Protein AF-A0A7C4BYU4-F1 (afdb_monomer_lite)

Foldseek 3Di:
DDPPQWPKAWDPDDPPPKDFDDWDDPDPFWIWTWIAHPVRWIKIWIGGHPDDITIITTDDPPPVPPD

Structure (mmCIF, N/CA/C/O backbone):
data_AF-A0A7C4BYU4-F1
#
_entry.id   AF-A0A7C4BYU4-F1
#
loop_
_atom_site.group_PDB
_atom_site.id
_atom_site.type_symbol
_atom_site.label_atom_id
_atom_site.label_alt_id
_atom_site.label_comp_id
_atom_site.label_asym_id
_atom_site.label_entity_id
_atom_site.label_seq_id
_atom_site.pdbx_PDB_ins_code
_atom_site.Cartn_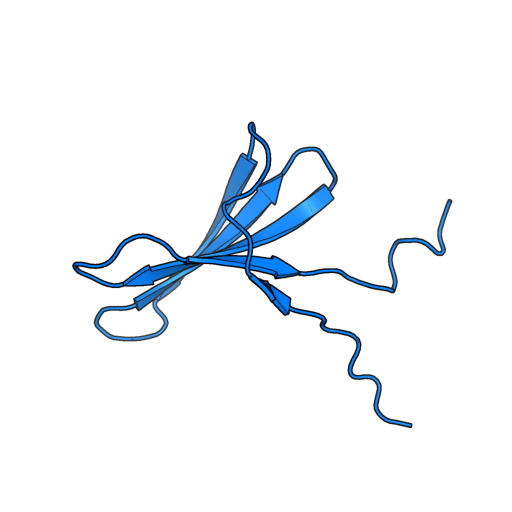x
_atom_site.Cartn_y
_atom_site.Cartn_z
_atom_site.occupancy
_atom_site.B_iso_or_equiv
_atom_site.auth_seq_id
_atom_site.auth_comp_id
_atom_site.auth_asym_id
_atom_site.auth_atom_id
_atom_site.pdbx_PDB_model_num
ATOM 1 N N . MET A 1 1 ? -13.609 -23.875 -11.687 1.00 38.16 1 MET A N 1
ATOM 2 C CA . MET A 1 1 ? -12.197 -23.440 -11.668 1.00 38.16 1 MET A CA 1
ATOM 3 C C . MET A 1 1 ? -12.182 -22.064 -11.023 1.00 38.16 1 MET A C 1
ATOM 5 O O . MET A 1 1 ? -12.725 -21.142 -11.620 1.00 38.16 1 MET A O 1
ATOM 9 N N . SER A 1 2 ? -11.733 -21.947 -9.771 1.00 32.50 2 SER A N 1
ATOM 10 C CA . SER A 1 2 ? -11.729 -20.660 -9.061 1.00 32.50 2 SER A CA 1
ATOM 11 C C . SER A 1 2 ? -10.704 -19.722 -9.694 1.00 32.50 2 SER A C 1
ATOM 13 O O . SER A 1 2 ? -9.509 -19.995 -9.637 1.00 32.50 2 SER A O 1
ATOM 15 N N . ARG A 1 3 ? -11.185 -18.628 -10.295 1.00 41.47 3 ARG A N 1
ATOM 16 C CA . ARG A 1 3 ? -10.398 -17.449 -10.682 1.00 41.47 3 ARG A CA 1
ATOM 17 C C . ARG A 1 3 ? -10.006 -16.668 -9.419 1.00 41.47 3 ARG A C 1
ATOM 19 O O . ARG A 1 3 ? -10.598 -15.635 -9.142 1.00 41.47 3 ARG A O 1
ATOM 26 N N . ASN A 1 4 ? -9.071 -17.183 -8.628 1.00 43.12 4 ASN A N 1
ATOM 27 C CA . ASN A 1 4 ? -8.529 -16.462 -7.473 1.00 43.12 4 ASN A CA 1
ATOM 28 C C . ASN A 1 4 ? -7.079 -16.082 -7.786 1.00 43.12 4 ASN A C 1
ATOM 30 O O . ASN A 1 4 ? -6.158 -16.740 -7.317 1.00 43.12 4 ASN A O 1
ATOM 34 N N . GLY A 1 5 ? -6.910 -15.080 -8.648 1.00 43.31 5 GLY A N 1
ATOM 35 C CA . GLY A 1 5 ? -5.614 -14.573 -9.111 1.00 43.31 5 GLY A CA 1
ATOM 36 C C . GLY A 1 5 ? -5.187 -13.274 -8.428 1.00 43.31 5 GLY A C 1
ATOM 37 O O . GLY A 1 5 ? -4.527 -12.468 -9.064 1.00 43.31 5 GLY A O 1
ATOM 38 N N . ASP A 1 6 ? -5.560 -13.062 -7.164 1.00 57.06 6 ASP A N 1
ATOM 39 C CA . ASP A 1 6 ? -5.148 -11.876 -6.405 1.00 57.06 6 ASP A CA 1
ATOM 40 C C . ASP A 1 6 ? -4.083 -12.291 -5.379 1.00 57.06 6 ASP A C 1
ATOM 42 O O . ASP A 1 6 ? -4.370 -12.516 -4.199 1.00 57.06 6 ASP A O 1
ATOM 46 N N . LEU A 1 7 ? -2.835 -12.459 -5.824 1.00 55.44 7 LEU A N 1
ATOM 47 C CA . LEU A 1 7 ? -1.706 -12.672 -4.914 1.00 55.44 7 LEU A CA 1
ATOM 48 C C . LEU A 1 7 ? -1.322 -11.327 -4.280 1.00 55.44 7 LEU A C 1
ATOM 50 O O . LEU A 1 7 ? -0.576 -10.536 -4.855 1.00 55.44 7 LEU A O 1
ATOM 54 N N . ILE A 1 8 ? -1.859 -11.071 -3.086 1.00 75.19 8 ILE A N 1
ATOM 55 C CA . ILE A 1 8 ? -1.498 -9.930 -2.238 1.00 75.19 8 ILE A CA 1
ATOM 56 C C . ILE A 1 8 ? -0.207 -10.284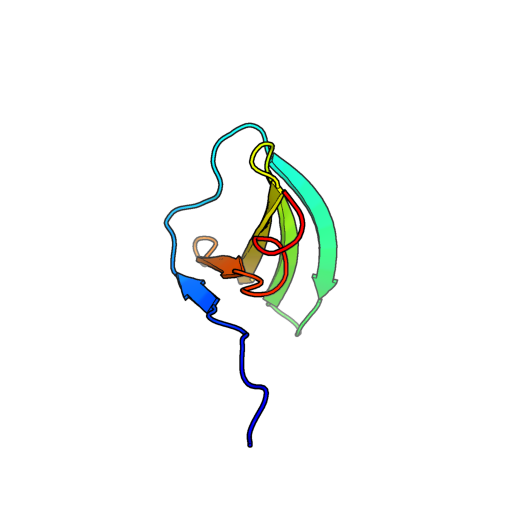 -1.482 1.00 75.19 8 ILE A C 1
ATOM 58 O O . ILE A 1 8 ? -0.225 -11.090 -0.551 1.00 75.19 8 ILE A O 1
ATOM 62 N N . GLU A 1 9 ? 0.921 -9.683 -1.860 1.00 85.00 9 GLU A N 1
ATOM 63 C CA . GLU A 1 9 ? 2.218 -9.889 -1.196 1.00 85.00 9 GLU A CA 1
ATOM 64 C C . GLU A 1 9 ? 2.531 -8.739 -0.236 1.00 85.00 9 GLU A C 1
ATOM 66 O O . GLU A 1 9 ? 2.426 -7.575 -0.614 1.00 85.00 9 GLU A O 1
ATOM 71 N N . ARG A 1 10 ? 2.968 -9.034 0.997 1.00 89.81 10 ARG A N 1
ATOM 72 C CA . ARG A 1 10 ? 3.439 -7.997 1.928 1.00 89.81 10 ARG A CA 1
ATOM 73 C C . ARG A 1 10 ? 4.849 -7.544 1.545 1.00 89.81 10 ARG A C 1
ATOM 75 O O . ARG A 1 10 ? 5.770 -8.353 1.531 1.00 89.81 10 ARG A O 1
ATOM 82 N N . VAL A 1 11 ? 5.024 -6.245 1.332 1.00 91.50 11 VAL A N 1
ATOM 83 C CA . VAL A 1 11 ? 6.294 -5.626 0.917 1.00 91.50 11 VAL A CA 1
ATOM 84 C C . VAL A 1 11 ? 6.713 -4.522 1.891 1.00 91.50 11 VAL A C 1
ATOM 86 O O . VAL A 1 11 ? 5.931 -4.102 2.744 1.00 91.50 11 VAL A O 1
ATOM 89 N N . ALA A 1 12 ? 7.955 -4.045 1.785 1.00 90.75 12 ALA A N 1
ATOM 90 C CA . ALA A 1 12 ? 8.426 -2.903 2.577 1.00 90.75 12 ALA A CA 1
ATOM 91 C C . ALA A 1 12 ? 7.793 -1.572 2.120 1.00 90.75 12 ALA A C 1
ATOM 93 O O . ALA A 1 12 ? 7.567 -0.681 2.934 1.00 90.75 12 ALA A O 1
ATOM 94 N N . GLY A 1 13 ? 7.490 -1.455 0.827 1.00 87.44 13 GLY A N 1
ATOM 95 C CA . GLY A 1 13 ? 6.895 -0.285 0.189 1.00 87.44 13 GLY A CA 1
ATOM 96 C C . GLY A 1 13 ? 7.110 -0.324 -1.329 1.00 87.44 13 GLY A C 1
ATOM 97 O O . GLY A 1 13 ? 7.882 -1.162 -1.802 1.00 87.44 13 GLY A O 1
ATOM 98 N N . PRO A 1 14 ? 6.428 0.538 -2.097 1.00 87.12 14 PRO A N 1
ATOM 99 C CA . PRO A 1 14 ? 6.657 0.685 -3.530 1.00 87.12 14 PRO A CA 1
ATOM 100 C C . PRO A 1 14 ? 8.037 1.297 -3.816 1.00 87.12 14 PRO A C 1
ATOM 102 O O . PRO A 1 14 ? 8.572 2.035 -2.978 1.00 87.12 14 PRO A O 1
ATOM 105 N N . PRO A 1 15 ? 8.608 1.058 -5.008 1.00 85.62 15 PRO A N 1
ATOM 106 C CA . PRO 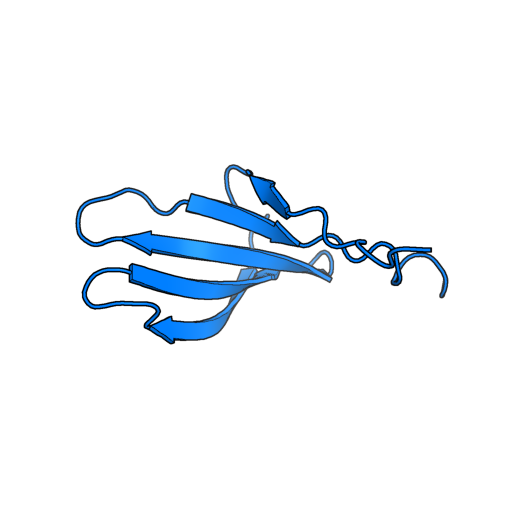A 1 15 ? 9.735 1.849 -5.477 1.00 85.62 15 PRO A CA 1
ATOM 107 C C . PRO A 1 15 ? 9.323 3.324 -5.607 1.00 85.62 15 PRO A C 1
ATOM 109 O O . PRO A 1 15 ? 8.206 3.648 -6.007 1.00 85.62 15 PRO A O 1
ATOM 112 N N . ALA A 1 16 ? 10.228 4.238 -5.255 1.00 84.81 16 ALA A N 1
ATOM 113 C CA . ALA A 1 16 ? 10.025 5.663 -5.495 1.00 84.81 16 ALA A CA 1
ATOM 114 C C . ALA A 1 16 ? 10.406 6.018 -6.950 1.00 84.81 16 ALA A C 1
ATOM 116 O O . ALA A 1 16 ? 11.418 5.512 -7.438 1.00 84.81 16 ALA A O 1
ATOM 117 N N . PRO A 1 17 ? 9.675 6.926 -7.623 1.00 89.31 17 PRO A N 1
ATOM 118 C CA . PRO A 1 17 ? 8.486 7.631 -7.144 1.00 89.31 17 PRO A CA 1
ATOM 119 C C . PRO A 1 17 ? 7.210 6.775 -7.234 1.00 89.31 17 PRO A C 1
ATOM 121 O O . PRO A 1 17 ? 7.044 5.970 -8.147 1.00 89.31 17 PRO A O 1
ATOM 124 N N . TYR A 1 18 ? 6.281 7.020 -6.311 1.00 90.62 18 TYR A N 1
ATOM 125 C CA . TYR A 1 18 ? 4.912 6.505 -6.348 1.00 90.62 18 TYR A CA 1
ATOM 126 C C . TYR A 1 18 ? 3.939 7.643 -6.042 1.00 90.62 18 TYR A C 1
ATOM 128 O O . TYR A 1 18 ? 4.317 8.646 -5.430 1.00 90.62 18 TYR A O 1
ATOM 136 N N . PHE A 1 19 ? 2.686 7.486 -6.450 1.00 92.00 19 PHE A N 1
ATOM 137 C CA . PHE A 1 19 ? 1.629 8.457 -6.191 1.00 92.00 19 PHE A CA 1
ATOM 138 C C . PHE A 1 19 ? 0.405 7.784 -5.578 1.00 92.00 19 PHE A C 1
ATOM 140 O O . PHE A 1 19 ? 0.068 6.645 -5.897 1.00 92.00 19 PHE A O 1
ATOM 147 N N . GLU A 1 20 ? -0.258 8.495 -4.667 1.00 94.31 20 GLU A N 1
ATOM 148 C CA . GLU A 1 20 ? -1.525 8.057 -4.083 1.00 94.31 20 GLU A CA 1
ATOM 149 C C . GLU A 1 20 ? -2.652 8.318 -5.082 1.00 94.31 20 GLU A C 1
ATOM 151 O O . GLU A 1 20 ? -2.891 9.459 -5.477 1.00 94.31 20 GLU A O 1
ATOM 156 N N . THR A 1 21 ? -3.358 7.266 -5.487 1.00 93.00 21 THR A N 1
ATOM 157 C CA . THR A 1 21 ? -4.465 7.362 -6.448 1.00 93.00 21 THR A CA 1
ATOM 158 C C . THR A 1 21 ? -5.811 7.446 -5.745 1.00 93.00 21 THR A C 1
ATOM 160 O O . THR A 1 21 ? -6.714 8.157 -6.192 1.00 93.00 21 THR A O 1
ATOM 163 N N . ARG A 1 22 ? -5.974 6.735 -4.623 1.00 93.88 22 ARG A N 1
ATOM 164 C CA . ARG A 1 22 ? -7.236 6.696 -3.880 1.00 93.88 22 ARG A CA 1
ATOM 165 C C . ARG A 1 22 ? -7.008 6.441 -2.401 1.00 93.88 22 ARG A C 1
ATOM 167 O O . ARG A 1 22 ? -6.258 5.552 -2.034 1.00 93.88 22 ARG A O 1
ATOM 174 N N . ARG A 1 23 ? -7.753 7.140 -1.546 1.00 95.88 23 ARG A N 1
ATOM 175 C CA . ARG A 1 23 ? -7.775 6.915 -0.096 1.00 95.88 23 ARG A CA 1
ATOM 176 C C . ARG A 1 23 ? -9.190 6.594 0.363 1.00 95.88 23 ARG A C 1
ATOM 178 O O . ARG A 1 23 ? -10.117 7.359 0.108 1.00 95.88 23 ARG A O 1
ATOM 185 N N . VAL A 1 24 ? -9.362 5.464 1.040 1.00 95.12 24 VAL A N 1
ATOM 186 C CA . VAL A 1 24 ? -10.653 4.982 1.540 1.00 95.12 24 VAL A CA 1
ATOM 187 C C . VAL A 1 24 ? -10.546 4.733 3.034 1.00 95.12 24 VAL A C 1
ATOM 189 O O . VAL A 1 24 ? -9.622 4.075 3.502 1.00 95.12 24 VAL A O 1
ATOM 192 N N . ARG A 1 25 ? -11.504 5.251 3.800 1.00 96.19 25 ARG A N 1
ATOM 193 C CA . ARG A 1 25 ? -11.637 4.909 5.215 1.00 96.19 25 ARG A CA 1
ATOM 194 C C . ARG A 1 25 ? -12.268 3.522 5.328 1.00 96.19 25 ARG A C 1
ATOM 196 O O . ARG A 1 25 ? -13.409 3.352 4.906 1.00 96.19 25 ARG A O 1
ATOM 203 N N . PHE A 1 26 ? -11.534 2.554 5.869 1.00 91.31 26 PHE A N 1
ATOM 204 C CA . PHE A 1 26 ? -12.031 1.190 6.068 1.00 91.31 26 PHE A CA 1
ATOM 205 C C . PHE A 1 26 ? -12.829 1.074 7.367 1.00 91.31 26 PHE A C 1
ATOM 207 O O . PHE A 1 26 ? -13.930 0.530 7.376 1.00 91.31 26 PHE A O 1
ATOM 214 N N . ASP A 1 27 ? -12.313 1.661 8.449 1.00 93.44 27 ASP A N 1
ATOM 215 C CA . ASP A 1 27 ? -12.997 1.723 9.740 1.00 93.44 27 ASP A CA 1
ATOM 216 C C . ASP A 1 27 ? -12.680 3.036 10.490 1.00 93.44 27 ASP A C 1
ATOM 218 O O . ASP A 1 27 ? -12.231 4.030 9.912 1.00 93.44 27 ASP A O 1
ATOM 222 N N . ARG A 1 28 ? -12.967 3.099 11.797 1.00 94.81 28 ARG A N 1
ATOM 223 C CA . ARG A 1 28 ? -12.737 4.314 12.590 1.00 94.81 28 ARG A CA 1
ATOM 224 C C . ARG A 1 28 ? -11.266 4.741 12.658 1.00 94.81 28 ARG A C 1
ATOM 226 O O . ARG A 1 28 ? -11.050 5.945 12.771 1.00 94.81 28 ARG A O 1
ATOM 233 N N . ARG A 1 29 ? -10.319 3.808 12.575 1.00 96.12 29 ARG A N 1
ATOM 234 C CA . ARG A 1 29 ? -8.872 3.994 12.775 1.00 96.12 29 ARG A CA 1
ATOM 235 C C . ARG A 1 29 ? -8.025 3.597 11.564 1.00 96.12 29 ARG A C 1
ATOM 237 O O . ARG A 1 29 ? -6.845 3.932 11.544 1.00 96.12 29 ARG A O 1
ATOM 244 N N . THR A 1 30 ? -8.615 2.924 10.579 1.00 96.06 30 THR A N 1
ATOM 245 C CA . THR A 1 30 ? -7.896 2.344 9.439 1.00 96.06 30 THR A CA 1
ATOM 246 C C . THR A 1 30 ? -8.251 3.025 8.118 1.00 96.06 30 THR A C 1
ATOM 248 O O . THR A 1 30 ? -9.430 3.172 7.772 1.00 96.06 30 THR A O 1
ATOM 251 N N . TYR A 1 31 ? -7.230 3.366 7.332 1.00 96.62 31 TYR A N 1
ATOM 252 C CA . TYR A 1 31 ? -7.349 3.768 5.931 1.00 96.62 31 TYR A CA 1
ATOM 253 C C . TYR A 1 31 ? -6.667 2.755 5.012 1.00 96.62 31 TYR A C 1
ATOM 255 O O . TYR A 1 31 ? -5.593 2.242 5.312 1.00 96.62 31 TYR A O 1
ATOM 263 N N . LEU A 1 32 ? -7.288 2.519 3.860 1.00 95.44 32 LEU A N 1
ATOM 264 C CA . LEU A 1 32 ? -6.688 1.837 2.721 1.00 95.44 32 LEU A CA 1
ATOM 265 C C . LEU A 1 32 ? -6.344 2.897 1.680 1.00 95.44 32 LEU A C 1
ATOM 267 O O . LEU A 1 32 ? -7.226 3.622 1.212 1.00 95.44 32 LEU A O 1
ATOM 271 N N . VAL A 1 33 ? -5.069 2.999 1.334 1.00 95.38 33 VAL A N 1
ATOM 272 C CA . VAL A 1 33 ? -4.575 3.913 0.308 1.00 95.38 33 VAL A CA 1
ATOM 273 C C . VAL A 1 33 ? -4.075 3.083 -0.862 1.00 95.38 33 VAL A C 1
ATOM 275 O O . VAL A 1 33 ? -3.205 2.236 -0.695 1.00 95.38 33 VAL A O 1
ATOM 278 N N . VAL A 1 34 ? -4.653 3.304 -2.035 1.00 93.25 34 VAL A N 1
ATOM 279 C CA . VAL A 1 34 ? -4.169 2.752 -3.295 1.00 93.25 34 VAL A CA 1
ATOM 280 C C . VAL A 1 34 ? -3.071 3.675 -3.804 1.00 93.25 34 VAL A C 1
ATOM 282 O O . VAL A 1 34 ? -3.272 4.888 -3.912 1.00 93.25 34 VAL A O 1
ATOM 285 N N . CYS A 1 35 ? -1.920 3.092 -4.098 1.00 92.94 35 CYS A N 1
ATOM 286 C CA . CYS A 1 35 ? -0.751 3.758 -4.639 1.00 92.94 35 CYS A CA 1
ATOM 287 C C . CYS A 1 35 ? -0.346 3.073 -5.941 1.00 92.94 35 CYS A C 1
ATOM 289 O O . CYS A 1 35 ? -0.419 1.852 -6.053 1.00 92.94 35 CYS A O 1
ATOM 291 N N . GLU A 1 36 ? 0.127 3.855 -6.897 1.00 90.94 36 GLU A N 1
ATOM 292 C CA . GLU A 1 36 ? 0.672 3.354 -8.155 1.00 90.94 36 GLU A CA 1
ATOM 293 C C . GLU A 1 36 ? 2.119 3.832 -8.279 1.00 90.94 36 GLU A C 1
ATOM 295 O O . GLU A 1 36 ? 2.443 4.979 -7.946 1.00 90.94 36 GLU A O 1
ATOM 300 N N . ALA A 1 37 ? 3.005 2.922 -8.671 1.00 87.88 37 ALA A N 1
ATOM 301 C CA . ALA A 1 37 ? 4.419 3.202 -8.873 1.00 87.88 37 ALA A CA 1
ATOM 302 C C . ALA A 1 37 ? 4.774 3.171 -10.366 1.00 87.88 37 ALA A C 1
ATOM 304 O O . ALA A 1 37 ? 4.021 2.670 -11.199 1.00 87.88 37 ALA A O 1
ATOM 305 N N . ALA A 1 38 ? 5.936 3.730 -10.713 1.00 81.56 38 ALA A N 1
ATOM 306 C CA . ALA A 1 38 ? 6.371 3.881 -12.106 1.00 81.56 38 ALA A CA 1
ATOM 307 C C . ALA A 1 38 ? 6.572 2.553 -12.867 1.00 81.56 38 ALA A C 1
ATOM 309 O O . ALA A 1 38 ? 6.668 2.558 -14.091 1.00 81.56 38 ALA A O 1
ATOM 310 N N . ASP A 1 39 ? 6.643 1.424 -12.162 1.00 80.38 39 ASP A N 1
ATOM 311 C CA . ASP A 1 39 ? 6.736 0.074 -12.725 1.00 80.38 39 ASP A CA 1
ATOM 312 C C . ASP A 1 39 ? 5.366 -0.534 -13.073 1.00 80.38 39 ASP A C 1
ATOM 314 O O . ASP A 1 39 ? 5.273 -1.730 -13.344 1.00 80.38 39 ASP A O 1
ATOM 318 N N . ASN A 1 40 ? 4.306 0.283 -13.076 1.00 73.56 40 ASN A N 1
ATOM 319 C CA . ASN A 1 40 ? 2.909 -0.139 -13.195 1.00 73.56 40 ASN A CA 1
ATOM 320 C C . ASN A 1 40 ? 2.467 -1.087 -12.061 1.00 73.56 40 ASN A C 1
ATOM 322 O O . ASN A 1 40 ? 1.454 -1.778 -12.181 1.00 73.56 40 ASN A O 1
ATOM 326 N N . GLY A 1 41 ? 3.209 -1.131 -10.949 1.00 84.69 41 GLY A N 1
ATOM 327 C CA . GLY A 1 41 ? 2.818 -1.859 -9.754 1.00 84.69 41 GLY A CA 1
ATOM 328 C C . GLY A 1 41 ? 1.693 -1.139 -9.012 1.00 84.69 41 GLY A C 1
ATOM 329 O O . GLY A 1 41 ? 1.795 0.050 -8.694 1.00 84.69 41 GLY A O 1
ATOM 330 N N . CYS A 1 42 ? 0.626 -1.873 -8.694 1.00 89.44 42 CYS A N 1
ATOM 331 C CA . CYS A 1 42 ? -0.447 -1.398 -7.825 1.00 89.44 42 CYS A CA 1
ATOM 332 C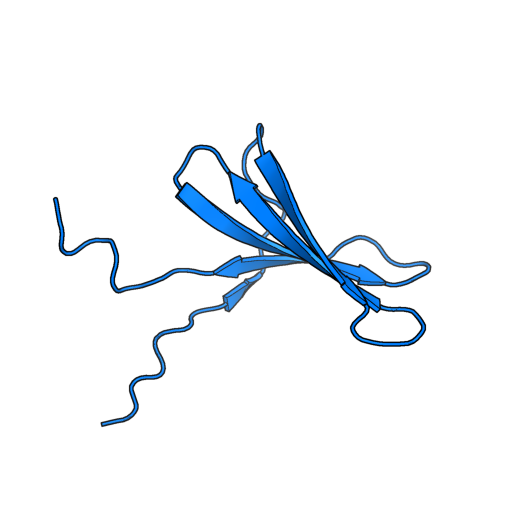 C . CYS A 1 42 ? -0.171 -1.832 -6.384 1.00 89.44 42 CYS A C 1
ATOM 334 O O . CYS A 1 42 ? -0.029 -3.021 -6.093 1.00 89.44 42 CYS A O 1
ATOM 336 N N . TYR A 1 43 ? -0.112 -0.873 -5.466 1.00 91.50 43 TYR A N 1
ATOM 337 C CA . TYR A 1 43 ? 0.196 -1.104 -4.062 1.00 91.50 43 TYR A CA 1
ATOM 338 C C . TYR A 1 43 ? -0.939 -0.616 -3.169 1.00 91.50 43 TYR A C 1
ATOM 340 O O . TYR A 1 43 ? -1.539 0.428 -3.408 1.00 91.50 43 TYR A O 1
ATOM 348 N N . ILE A 1 44 ? -1.196 -1.339 -2.085 1.00 93.31 44 ILE A N 1
ATOM 349 C CA . ILE A 1 44 ? -2.107 -0.924 -1.024 1.00 93.31 44 ILE A CA 1
ATOM 350 C C . ILE A 1 44 ? -1.289 -0.598 0.220 1.00 93.31 44 ILE A C 1
ATOM 352 O O . ILE A 1 44 ? -0.616 -1.468 0.775 1.00 93.31 44 ILE A O 1
ATOM 356 N N . ARG A 1 45 ? -1.374 0.648 0.685 1.00 95.31 45 ARG A N 1
ATOM 357 C CA . ARG A 1 45 ? -0.901 1.070 2.005 1.00 95.31 45 ARG A CA 1
ATOM 358 C C . ARG A 1 45 ? -2.058 1.015 2.992 1.00 95.31 45 ARG A C 1
ATOM 360 O O . ARG A 1 45 ? -3.061 1.704 2.827 1.00 95.31 45 ARG A O 1
ATOM 367 N N . VAL A 1 46 ? -1.909 0.206 4.029 1.00 95.81 46 VAL A N 1
ATOM 368 C CA . VAL A 1 46 ? -2.814 0.172 5.176 1.00 95.81 46 VAL A CA 1
ATOM 369 C C . VAL A 1 46 ? -2.237 1.086 6.246 1.00 95.81 46 VAL A C 1
ATOM 371 O O . VAL A 1 46 ? -1.150 0.827 6.762 1.00 95.81 46 VAL A O 1
ATOM 374 N N . GLU A 1 47 ? -2.959 2.156 6.557 1.00 96.00 47 GLU A N 1
ATOM 375 C CA . GLU A 1 47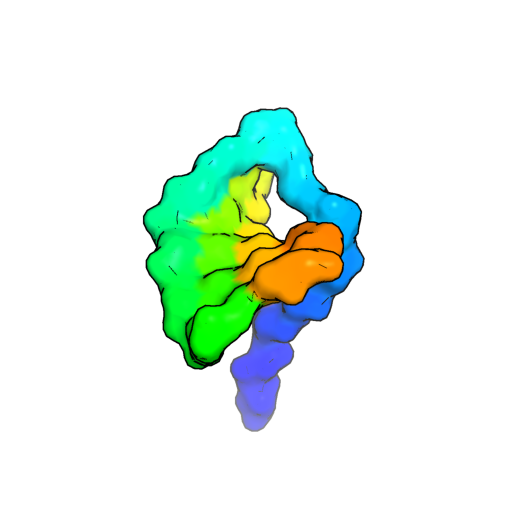 ? -2.622 3.085 7.634 1.00 96.00 47 GLU A CA 1
ATOM 376 C C . GLU A 1 47 ? -3.560 2.859 8.810 1.00 96.00 47 GLU A C 1
ATOM 378 O O . GLU A 1 47 ? -4.772 3.027 8.672 1.00 96.00 47 GLU A O 1
ATOM 383 N N . GLU A 1 48 ? -3.000 2.531 9.966 1.00 96.31 48 GLU A N 1
ATOM 384 C CA . GLU A 1 48 ? -3.732 2.419 11.224 1.00 96.31 48 GLU A CA 1
ATOM 385 C C . GLU A 1 48 ? -3.240 3.484 12.198 1.00 96.31 48 GLU A C 1
ATOM 387 O O . GLU A 1 48 ? -2.042 3.744 12.313 1.00 96.31 48 GLU A O 1
ATOM 392 N N . GLU A 1 49 ? -4.171 4.104 12.916 1.00 93.75 49 GLU A N 1
ATOM 393 C CA . GLU A 1 49 ? -3.851 5.097 13.938 1.00 93.75 49 GLU A CA 1
ATOM 394 C C . GLU A 1 49 ? -2.889 4.521 14.996 1.00 93.75 49 GLU A C 1
ATOM 396 O O . GLU A 1 49 ? -3.235 3.591 15.727 1.00 93.75 49 GLU A O 1
ATOM 401 N N . GLY A 1 50 ? -1.683 5.091 15.083 1.00 94.69 50 GLY A N 1
ATOM 402 C CA . GLY A 1 50 ? -0.650 4.681 16.040 1.00 94.69 50 GLY A CA 1
ATOM 403 C C . GLY A 1 50 ? 0.229 3.504 15.601 1.00 94.69 50 GLY A C 1
ATOM 404 O O . GLY A 1 50 ? 0.996 3.010 16.425 1.00 94.69 50 GLY A O 1
ATOM 405 N N . ALA A 1 51 ? 0.144 3.060 14.343 1.00 92.69 51 ALA A N 1
ATOM 406 C CA . ALA A 1 51 ? 0.992 2.005 13.793 1.00 92.69 51 ALA A CA 1
ATOM 407 C C . ALA A 1 51 ? 1.746 2.464 12.538 1.00 92.69 51 ALA A C 1
ATOM 409 O O . ALA A 1 51 ? 1.298 3.350 11.807 1.00 92.69 51 ALA A O 1
ATOM 410 N N . ASP A 1 52 ? 2.877 1.813 12.267 1.00 93.50 52 ASP A N 1
ATOM 411 C CA . ASP A 1 52 ? 3.587 1.997 11.006 1.00 93.50 52 ASP A CA 1
ATOM 412 C C . ASP A 1 52 ? 2.747 1.484 9.825 1.00 93.50 52 ASP A C 1
ATOM 414 O O . ASP A 1 52 ? 2.067 0.454 9.938 1.00 93.50 52 ASP A O 1
ATOM 418 N N . PRO A 1 53 ? 2.804 2.162 8.666 1.00 93.19 53 PRO A N 1
ATOM 419 C CA . PRO A 1 53 ? 2.055 1.754 7.492 1.00 93.19 53 PRO A CA 1
ATOM 420 C C . PRO A 1 53 ? 2.498 0.373 7.003 1.00 93.19 53 PRO A C 1
ATOM 422 O O . PRO A 1 53 ? 3.688 0.064 6.902 1.00 93.19 53 PRO A O 1
ATOM 425 N N . ARG A 1 54 ? 1.521 -0.458 6.640 1.00 94.75 54 ARG A N 1
ATOM 426 C CA . ARG A 1 54 ? 1.756 -1.789 6.068 1.00 94.75 54 ARG A CA 1
ATOM 427 C C . ARG A 1 54 ? 1.499 -1.744 4.572 1.00 94.75 54 ARG A C 1
ATOM 429 O O . ARG A 1 54 ? 0.466 -1.236 4.149 1.00 94.75 54 ARG A O 1
ATOM 436 N N . TRP A 1 55 ? 2.410 -2.298 3.783 1.00 94.44 55 TRP A N 1
ATOM 437 C CA . TRP A 1 55 ? 2.324 -2.259 2.329 1.00 94.44 55 TRP A CA 1
ATOM 438 C C . TRP A 1 55 ? 2.072 -3.632 1.734 1.00 94.44 55 TRP A C 1
ATOM 440 O O . TRP A 1 55 ? 2.648 -4.633 2.172 1.00 94.44 55 TRP A O 1
ATOM 450 N N . TYR A 1 56 ? 1.241 -3.648 0.701 1.00 91.75 56 TYR A N 1
ATOM 451 C CA . TYR A 1 56 ? 0.906 -4.843 -0.048 1.00 91.75 56 TYR A CA 1
ATOM 452 C C . TYR A 1 56 ? 0.989 -4.567 -1.545 1.00 91.75 56 TYR A C 1
ATOM 454 O O . TYR A 1 56 ? 0.466 -3.557 -2.001 1.00 91.75 56 TYR A O 1
ATOM 462 N N . LEU A 1 57 ? 1.637 -5.448 -2.299 1.00 89.69 57 LEU A N 1
ATOM 463 C CA . LEU A 1 57 ? 1.654 -5.425 -3.758 1.00 89.69 57 LEU A CA 1
ATOM 464 C C . LEU A 1 57 ? 0.487 -6.266 -4.275 1.00 89.69 57 LEU A C 1
ATOM 466 O O . LEU A 1 57 ? 0.330 -7.423 -3.879 1.00 89.69 57 LEU A O 1
ATOM 470 N N . PHE A 1 58 ? -0.304 -5.685 -5.168 1.00 82.00 58 PHE A N 1
ATOM 471 C CA . PHE A 1 58 ? -1.319 -6.386 -5.935 1.00 82.00 58 PHE A CA 1
ATOM 472 C C . PHE A 1 58 ? -0.723 -6.785 -7.288 1.00 82.00 58 PHE A C 1
ATOM 474 O O . PHE A 1 58 ? -0.478 -5.929 -8.139 1.00 82.00 58 PHE A O 1
ATOM 481 N N . ARG A 1 59 ? -0.450 -8.081 -7.472 1.00 70.81 59 ARG A N 1
ATOM 482 C CA . ARG A 1 59 ? 0.004 -8.624 -8.758 1.00 70.81 59 ARG A CA 1
ATOM 483 C C . ARG A 1 59 ? -1.209 -9.102 -9.543 1.00 70.81 59 ARG A C 1
ATOM 485 O O . ARG A 1 59 ? -1.827 -10.087 -9.156 1.00 70.81 59 ARG A O 1
ATOM 492 N N . ASP A 1 60 ? -1.518 -8.424 -10.640 1.00 64.56 60 ASP A N 1
ATOM 493 C CA . ASP A 1 60 ? -2.441 -8.958 -11.636 1.00 64.56 60 ASP A CA 1
ATOM 494 C C . ASP A 1 60 ? -1.675 -9.945 -12.531 1.00 64.56 60 ASP A C 1
ATOM 496 O O . ASP A 1 60 ? -0.815 -9.552 -13.321 1.00 64.56 60 ASP A O 1
ATOM 500 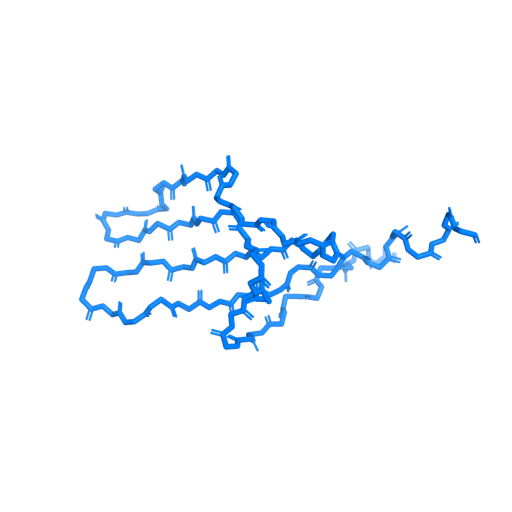N N . GLU A 1 61 ? -1.965 -11.243 -12.416 1.00 54.53 61 GLU A N 1
ATOM 501 C CA . GLU A 1 61 ? -1.425 -12.256 -13.339 1.00 54.53 61 GLU A CA 1
ATOM 502 C C . GLU A 1 61 ? -1.969 -12.091 -14.780 1.00 54.53 61 GLU A C 1
ATOM 504 O O . GLU A 1 61 ? -1.520 -12.780 -15.696 1.00 54.53 61 GLU A O 1
ATOM 509 N N . GLY A 1 62 ? -2.910 -11.165 -15.015 1.00 48.03 62 GLY A N 1
ATOM 510 C CA . GLY A 1 62 ? -3.513 -10.879 -16.316 1.00 48.03 62 GLY A CA 1
ATOM 511 C C . GLY A 1 62 ? -2.766 -9.884 -17.212 1.00 48.03 62 GLY A C 1
ATOM 512 O O . GLY A 1 62 ? -3.034 -9.855 -18.415 1.00 48.03 62 GLY A O 1
ATOM 513 N N . SER A 1 63 ? -1.825 -9.086 -16.694 1.00 46.03 63 SER A N 1
ATOM 514 C CA . SER A 1 63 ? -1.223 -7.987 -17.478 1.00 46.03 63 SER A CA 1
ATOM 515 C C . SER A 1 63 ? 0.024 -8.387 -18.282 1.00 46.03 63 SER A C 1
ATOM 517 O O . SER A 1 63 ? 0.404 -7.689 -19.220 1.00 46.03 63 SER A O 1
ATOM 519 N N . ALA A 1 64 ? 0.648 -9.528 -17.968 1.00 44.44 64 ALA A N 1
ATOM 520 C CA . ALA A 1 64 ? 1.825 -10.036 -18.686 1.00 44.44 64 ALA A CA 1
ATOM 521 C C . ALA A 1 64 ? 1.491 -10.714 -20.035 1.00 44.44 64 ALA A C 1
ATOM 523 O O . ALA A 1 64 ? 2.396 -11.128 -20.753 1.00 44.44 64 ALA A O 1
ATOM 524 N N . ALA A 1 65 ? 0.208 -10.836 -20.396 1.00 37.19 65 ALA A N 1
ATOM 525 C CA . ALA A 1 65 ? -0.247 -11.503 -21.621 1.00 37.19 65 ALA A CA 1
ATOM 526 C C . ALA A 1 65 ? -0.481 -10.554 -22.819 1.00 37.19 65 ALA A C 1
ATOM 528 O O . ALA A 1 65 ? -1.052 -10.977 -23.824 1.00 37.19 65 ALA A O 1
ATOM 529 N N . LEU A 1 66 ? -0.075 -9.281 -22.727 1.00 43.47 66 LEU A N 1
ATOM 530 C CA . LEU A 1 66 ? -0.267 -8.270 -23.783 1.00 43.47 66 LEU A CA 1
ATOM 531 C C . LEU A 1 66 ? 1.021 -7.515 -24.169 1.00 43.47 66 LEU A C 1
ATOM 533 O O . LEU A 1 66 ? 0.951 -6.352 -24.568 1.00 43.47 66 LEU A O 1
ATOM 537 N N . GLN A 1 67 ? 2.185 -8.167 -24.088 1.00 37.09 67 GLN A N 1
ATOM 538 C CA . GLN A 1 67 ? 3.409 -7.686 -24.746 1.00 37.09 67 GLN A CA 1
ATOM 539 C C . GLN A 1 67 ? 3.865 -8.640 -25.844 1.00 37.09 67 GLN A C 1
ATOM 541 O O . GLN A 1 67 ? 3.845 -9.867 -25.602 1.00 37.09 67 GLN A O 1
#

Sequence (67 aa):
MSRNGDLIERVAGPPAPYFETRRVRFDRRTYLVVCEAADNGCYIRVEEEGADPRWYLFRDEGSAALQ

Radius of gyration: 13.28 Å; chains: 1; bounding box: 23×32×41 Å

Secondary structure (DSSP, 8-state):
-----EEEEEES-PPSSEEEEEEEE-SSSEEEEEEEETTS-EEEEEEETTS--EEEEEEETTGGG--

pLDDT: mean 80.56, std 19.82, range [32.5, 96.62]